Protein AF-A0A5M6D561-F1 (afdb_monomer_lite)

InterPro domains:
  IPR059113 Putative zinc-ribbon domain 3 [PF13248] (11-35)

Structure (mmCIF, N/CA/C/O backbone):
data_AF-A0A5M6D561-F1
#
_entry.id   AF-A0A5M6D561-F1
#
loop_
_atom_site.group_PDB
_atom_site.id
_atom_site.type_symbol
_atom_site.label_atom_id
_atom_site.label_alt_id
_atom_site.label_comp_id
_atom_site.label_asym_id
_atom_site.label_entity_id
_atom_site.label_seq_id
_atom_site.pdbx_PDB_ins_code
_atom_site.Cartn_x
_atom_site.Cartn_y
_atom_site.Cartn_z
_atom_site.occupancy
_atom_site.B_iso_or_equiv
_atom_site.auth_seq_id
_atom_site.auth_comp_id
_atom_site.auth_asym_id
_atom_site.auth_atom_id
_atom_site.pdbx_PDB_model_num
ATOM 1 N N . MET A 1 1 ? 5.636 -25.950 -15.359 1.00 45.16 1 MET A N 1
ATOM 2 C CA . MET A 1 1 ? 6.792 -25.795 -14.455 1.00 45.16 1 MET A CA 1
ATOM 3 C C . MET A 1 1 ? 6.518 -24.524 -13.685 1.00 45.16 1 MET A C 1
ATOM 5 O O . MET A 1 1 ? 6.270 -23.506 -14.308 1.00 45.16 1 MET A O 1
ATOM 9 N N . THR A 1 2 ? 6.330 -24.656 -12.380 1.00 53.31 2 THR A N 1
ATOM 10 C CA . THR A 1 2 ? 5.807 -23.643 -11.459 1.00 53.31 2 THR A CA 1
ATOM 11 C C . THR A 1 2 ? 6.711 -22.415 -11.467 1.00 53.31 2 THR A C 1
ATOM 13 O O . THR A 1 2 ? 7.826 -22.469 -10.953 1.00 53.31 2 THR A O 1
ATOM 16 N N . GLU A 1 3 ? 6.258 -21.326 -12.089 1.00 56.81 3 GLU A N 1
ATOM 17 C CA . GLU A 1 3 ? 6.992 -20.064 -12.085 1.00 56.81 3 GLU A CA 1
ATOM 18 C C . GLU A 1 3 ? 6.881 -19.458 -10.691 1.00 56.81 3 GLU A C 1
ATOM 20 O O . GLU A 1 3 ? 5.857 -18.916 -10.277 1.00 56.81 3 GLU A O 1
ATOM 25 N N . ASN A 1 4 ? 7.957 -19.660 -9.940 1.00 57.94 4 ASN A N 1
ATOM 26 C CA . ASN A 1 4 ? 8.219 -19.105 -8.631 1.00 57.94 4 ASN A CA 1
ATOM 27 C C . ASN A 1 4 ? 8.449 -17.590 -8.763 1.00 57.94 4 ASN A C 1
ATOM 29 O O . ASN A 1 4 ? 9.547 -17.093 -8.530 1.00 57.94 4 ASN A O 1
ATOM 33 N N . SER A 1 5 ? 7.413 -16.852 -9.158 1.00 56.84 5 SER A N 1
ATOM 34 C CA . SER A 1 5 ? 7.387 -15.387 -9.236 1.00 56.84 5 SER A CA 1
ATOM 35 C C . SER A 1 5 ? 7.196 -14.775 -7.849 1.00 56.84 5 SER A C 1
ATOM 37 O O . SER A 1 5 ? 6.400 -13.860 -7.653 1.00 56.84 5 SER A O 1
ATOM 39 N N . SER A 1 6 ? 7.901 -15.306 -6.854 1.00 59.25 6 SER A N 1
ATOM 40 C CA . SER A 1 6 ? 7.943 -14.721 -5.525 1.00 59.25 6 SER A CA 1
ATOM 41 C C . SER A 1 6 ? 9.042 -13.670 -5.534 1.00 59.25 6 SER A C 1
ATOM 43 O O . SER A 1 6 ? 10.142 -13.907 -5.036 1.00 59.25 6 SER A O 1
ATOM 45 N N . SER A 1 7 ? 8.761 -12.509 -6.138 1.00 59.03 7 SER A N 1
ATOM 46 C CA . SER A 1 7 ? 9.503 -11.292 -5.796 1.00 59.03 7 SER A CA 1
ATOM 47 C C . SER A 1 7 ? 9.577 -11.239 -4.268 1.00 59.03 7 SER A C 1
ATOM 49 O O . SER A 1 7 ? 8.525 -11.398 -3.643 1.00 59.03 7 SER A O 1
ATOM 51 N N . PRO A 1 8 ? 10.766 -11.111 -3.655 1.00 61.31 8 PRO A N 1
ATOM 52 C CA . PRO A 1 8 ? 10.868 -11.094 -2.205 1.00 61.31 8 PRO A CA 1
ATOM 53 C C . PRO A 1 8 ? 10.020 -9.929 -1.700 1.00 61.31 8 PRO A C 1
ATOM 55 O O . PRO A 1 8 ? 10.315 -8.771 -1.989 1.00 61.31 8 PRO A O 1
ATOM 58 N N . LEU A 1 9 ? 8.916 -10.257 -1.034 1.00 64.88 9 LEU A N 1
ATOM 59 C CA . LEU A 1 9 ? 8.069 -9.273 -0.383 1.00 64.88 9 LEU A CA 1
ATOM 60 C C . LEU A 1 9 ? 8.897 -8.703 0.763 1.00 64.88 9 LEU A C 1
ATOM 62 O O . LEU A 1 9 ? 9.394 -9.454 1.613 1.00 64.88 9 LEU A O 1
ATOM 66 N N . ASN A 1 10 ? 9.137 -7.394 0.736 1.00 79.31 10 ASN A N 1
ATOM 67 C CA . ASN A 1 10 ? 9.827 -6.764 1.844 1.00 79.31 10 ASN A CA 1
ATOM 68 C C . ASN A 1 10 ? 8.863 -6.755 3.029 1.00 79.31 10 ASN A C 1
ATOM 70 O O . ASN A 1 10 ? 7.649 -6.662 2.872 1.00 79.31 10 ASN A O 1
ATOM 74 N N . HIS A 1 11 ? 9.405 -6.893 4.231 1.00 85.38 11 HIS A N 1
ATOM 75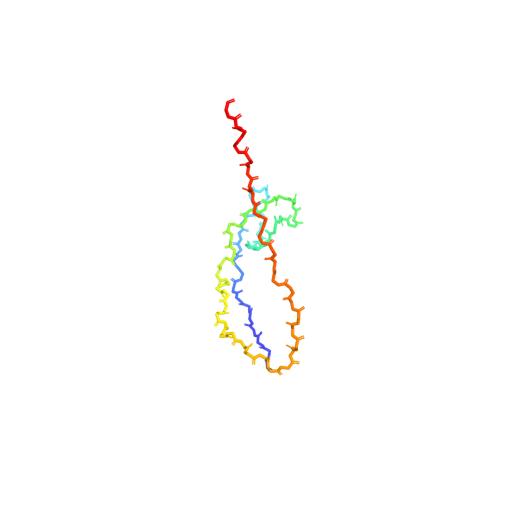 C CA . HIS A 1 11 ? 8.611 -6.865 5.450 1.00 85.38 11 HIS A CA 1
ATOM 76 C C . HIS A 1 11 ? 8.948 -5.594 6.225 1.00 85.38 11 HIS A C 1
ATOM 78 O O . HIS A 1 11 ? 10.116 -5.240 6.395 1.00 85.38 11 HIS A O 1
ATOM 84 N N . VAL A 1 12 ? 7.918 -4.898 6.694 1.00 87.50 12 VAL A N 1
ATOM 85 C CA . VAL A 1 12 ? 8.022 -3.667 7.479 1.00 87.50 12 VAL A CA 1
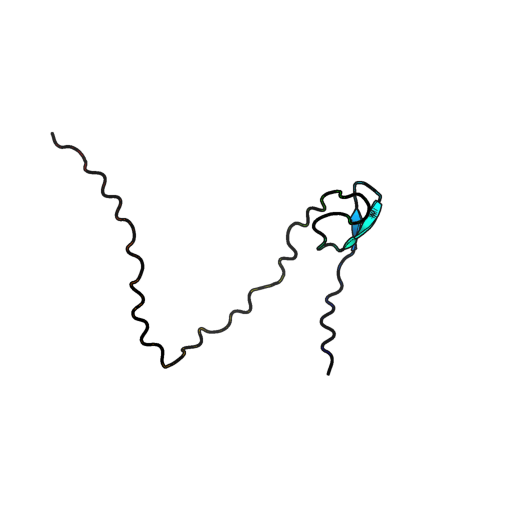ATOM 86 C C . VAL A 1 12 ? 7.391 -3.875 8.850 1.00 87.50 12 VAL A C 1
ATOM 88 O O . VAL A 1 12 ? 6.503 -4.706 9.035 1.00 87.50 12 VAL A O 1
ATOM 91 N N . ARG A 1 13 ? 7.839 -3.122 9.857 1.00 91.88 13 ARG A N 1
ATOM 92 C CA . ARG A 1 13 ? 7.214 -3.173 11.184 1.00 91.88 13 ARG A CA 1
ATOM 93 C C . ARG A 1 13 ? 6.050 -2.202 11.259 1.00 91.88 13 ARG A C 1
ATOM 95 O O . ARG A 1 13 ? 6.199 -1.018 10.973 1.00 91.88 13 ARG A O 1
ATOM 102 N N . CYS A 1 14 ? 4.908 -2.703 11.711 1.00 92.25 14 CYS A N 1
ATOM 103 C CA . CYS A 1 14 ? 3.741 -1.888 11.991 1.00 92.25 14 CYS A CA 1
ATOM 104 C C . CYS A 1 14 ? 4.083 -0.810 13.041 1.00 92.25 14 CYS A C 1
ATOM 106 O O . CYS A 1 14 ? 4.530 -1.167 14.135 1.00 92.25 14 CYS A O 1
ATOM 108 N N . PRO A 1 15 ? 3.817 0.481 12.771 1.00 90.25 15 PRO A N 1
ATOM 109 C CA . PRO A 1 15 ? 4.112 1.561 13.712 1.00 90.25 15 PRO A CA 1
ATOM 110 C C . PRO A 1 15 ? 3.206 1.542 14.954 1.00 90.25 15 PRO A C 1
ATOM 112 O O . PRO A 1 15 ? 3.595 2.063 15.993 1.00 90.25 15 PRO A O 1
ATOM 115 N N . GLY A 1 16 ? 2.022 0.922 14.875 1.00 92.75 16 GLY A N 1
ATOM 116 C CA . GLY A 1 16 ? 1.073 0.863 15.990 1.00 92.75 16 GLY A CA 1
ATOM 117 C C . GLY A 1 16 ? 1.350 -0.261 16.994 1.00 92.75 16 GLY A C 1
ATOM 118 O O . GLY A 1 16 ? 1.224 -0.057 18.197 1.00 92.75 16 GLY A O 1
ATOM 119 N N . CYS A 1 17 ? 1.726 -1.458 16.527 1.00 94.75 17 CYS A N 1
ATOM 120 C CA . CYS A 1 17 ? 1.894 -2.631 17.403 1.00 94.75 17 CYS A CA 1
ATOM 121 C C . CYS A 1 17 ? 3.246 -3.348 17.284 1.00 94.75 17 CYS A C 1
ATOM 123 O O . CYS A 1 17 ? 3.482 -4.325 17.996 1.00 94.75 17 CYS A O 1
ATOM 125 N N . GLY A 1 18 ? 4.117 -2.915 16.370 1.00 92.69 18 GLY A N 1
ATOM 126 C CA . GLY A 1 18 ? 5.430 -3.519 16.137 1.00 92.69 18 GLY A CA 1
ATOM 127 C C . GLY A 1 18 ? 5.405 -4.875 15.427 1.00 92.69 18 GLY A C 1
ATOM 128 O O . GLY A 1 18 ? 6.461 -5.486 15.275 1.00 92.69 18 GLY A O 1
ATOM 129 N N . TYR A 1 19 ? 4.234 -5.362 15.000 1.00 93.62 19 TYR A N 1
ATOM 130 C CA . TYR A 1 19 ? 4.131 -6.616 14.254 1.00 93.62 19 TYR A CA 1
ATOM 131 C C . TYR A 1 19 ? 4.760 -6.491 12.867 1.00 93.62 19 TYR A C 1
ATOM 133 O O . TYR A 1 19 ? 4.635 -5.453 12.220 1.00 93.62 19 TYR A O 1
ATOM 141 N N . GLU A 1 20 ? 5.418 -7.553 12.422 1.00 92.25 20 GLU A N 1
ATOM 142 C CA . GLU A 1 20 ? 5.998 -7.632 11.089 1.00 92.25 20 GLU A CA 1
ATOM 143 C C . GLU A 1 20 ? 4.885 -7.867 10.064 1.00 92.25 20 GLU A C 1
ATOM 145 O O . GLU A 1 20 ? 4.080 -8.788 10.206 1.00 92.25 20 GLU A O 1
ATOM 150 N N . VAL A 1 21 ? 4.788 -6.975 9.084 1.00 90.25 21 VAL A N 1
ATOM 151 C CA . VAL A 1 21 ? 3.748 -6.971 8.055 1.00 90.25 21 VAL A CA 1
ATOM 152 C C . VAL A 1 21 ? 4.383 -6.805 6.683 1.00 90.25 21 VAL A C 1
ATOM 154 O O . VAL A 1 21 ? 5.474 -6.255 6.558 1.00 90.25 21 VAL A O 1
ATOM 157 N N . ASP A 1 22 ? 3.694 -7.287 5.658 1.00 87.00 22 ASP A N 1
ATOM 158 C CA . ASP A 1 22 ? 4.125 -7.139 4.271 1.00 87.00 22 ASP A CA 1
ATOM 159 C C . ASP A 1 22 ? 4.190 -5.659 3.877 1.00 87.00 22 ASP A C 1
ATOM 161 O O . ASP A 1 22 ? 3.306 -4.882 4.255 1.00 87.00 22 ASP A O 1
ATOM 165 N N . ASP A 1 23 ? 5.204 -5.270 3.103 1.00 81.62 23 ASP A N 1
ATOM 166 C CA . ASP A 1 23 ? 5.307 -3.912 2.582 1.00 81.62 23 ASP A CA 1
ATOM 167 C C . ASP A 1 23 ? 4.132 -3.557 1.681 1.00 81.62 23 ASP A C 1
ATOM 169 O O . ASP A 1 23 ? 3.868 -2.389 1.533 1.00 81.62 23 ASP A O 1
ATOM 173 N N . ARG A 1 24 ? 3.374 -4.510 1.133 1.00 79.88 24 ARG A N 1
ATOM 174 C CA . ARG A 1 24 ? 2.182 -4.255 0.308 1.00 79.88 24 ARG A CA 1
ATOM 175 C C . ARG A 1 24 ? 0.881 -4.263 1.107 1.00 79.88 24 ARG A C 1
ATOM 177 O O . ARG A 1 24 ? -0.194 -4.079 0.529 1.00 79.88 24 ARG A O 1
ATOM 184 N N . ALA A 1 25 ? 0.933 -4.519 2.414 1.00 83.88 25 ALA A N 1
ATOM 185 C CA . ALA A 1 25 ? -0.257 -4.528 3.252 1.00 83.88 25 ALA A CA 1
ATOM 186 C C . ALA A 1 25 ? -0.844 -3.112 3.362 1.00 83.88 25 ALA A C 1
ATOM 188 O O . ALA A 1 25 ? -0.144 -2.170 3.704 1.00 83.88 25 ALA A O 1
ATOM 189 N N . VAL A 1 26 ? -2.152 -2.963 3.132 1.00 86.75 26 VAL A N 1
ATOM 190 C CA . VAL A 1 26 ? -2.858 -1.670 3.286 1.00 86.75 26 VAL A CA 1
ATOM 191 C C . VAL A 1 26 ? -3.023 -1.293 4.768 1.00 86.75 26 VAL A C 1
ATOM 193 O O . VAL A 1 26 ? -3.050 -0.119 5.141 1.00 86.75 26 VAL A O 1
ATOM 196 N N . ALA A 1 27 ? -3.148 -2.296 5.637 1.00 90.81 27 ALA A N 1
ATOM 197 C CA . ALA A 1 27 ? -3.272 -2.129 7.079 1.00 90.81 27 ALA A CA 1
ATOM 198 C C . ALA A 1 27 ? -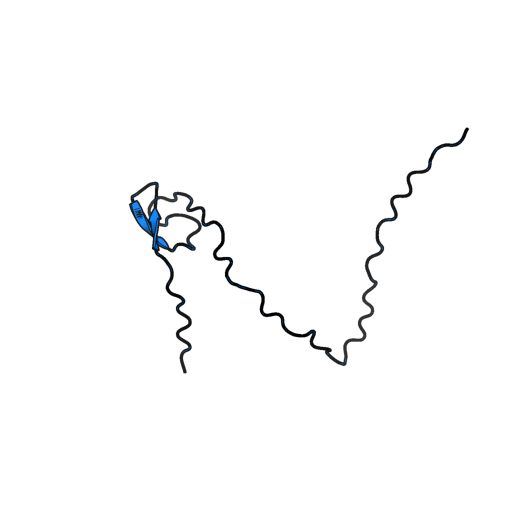2.710 -3.349 7.819 1.00 90.81 27 ALA A C 1
ATOM 200 O O . ALA A 1 27 ? -2.657 -4.456 7.280 1.00 90.81 27 ALA A O 1
ATOM 201 N N . CYS A 1 28 ? -2.313 -3.157 9.074 1.00 92.75 28 CYS A N 1
ATOM 202 C CA . CYS A 1 28 ? -1.814 -4.228 9.919 1.00 92.75 28 CYS A CA 1
ATOM 203 C C . CYS A 1 28 ? -2.945 -5.217 10.259 1.00 92.75 28 CYS A C 1
ATOM 205 O O . CYS A 1 28 ? -3.931 -4.809 10.876 1.00 92.75 28 CYS A O 1
ATOM 207 N N . PRO A 1 29 ? -2.795 -6.524 9.975 1.00 91.06 29 PRO A N 1
ATOM 208 C CA . PRO A 1 29 ? -3.826 -7.520 10.271 1.00 91.06 29 PRO A CA 1
ATOM 209 C C . PRO A 1 29 ? -4.008 -7.768 11.774 1.00 91.06 29 PRO A C 1
ATOM 211 O O . PRO A 1 29 ? -5.001 -8.361 12.183 1.00 91.06 29 PRO A O 1
ATOM 214 N N . ARG A 1 30 ? -3.051 -7.334 12.607 1.00 94.06 30 ARG A N 1
ATOM 215 C CA . ARG A 1 30 ? -3.100 -7.544 14.056 1.00 94.06 30 ARG A CA 1
ATOM 216 C C . ARG A 1 30 ? -3.834 -6.421 14.793 1.00 94.06 30 ARG A C 1
ATOM 218 O O . ARG A 1 30 ? -4.601 -6.707 15.704 1.00 94.06 30 ARG A O 1
ATOM 225 N N . CYS A 1 31 ? -3.572 -5.159 14.448 1.00 95.06 31 CYS A N 1
ATOM 226 C CA . CYS A 1 31 ? -4.125 -4.005 15.172 1.00 95.06 31 CYS A CA 1
ATOM 227 C C . CYS A 1 31 ? -4.993 -3.070 14.320 1.00 95.06 31 CYS A C 1
ATOM 229 O O . CYS A 1 31 ? -5.641 -2.193 14.879 1.00 95.06 31 CYS A O 1
ATOM 231 N N . GLY A 1 32 ? -5.008 -3.231 12.994 1.00 92.06 32 GLY A N 1
ATOM 232 C CA . GLY A 1 32 ? -5.763 -2.373 12.078 1.00 92.06 32 GLY A CA 1
ATOM 233 C C . GLY A 1 32 ? -5.088 -1.044 11.722 1.00 92.06 32 GLY A C 1
ATOM 234 O O . GLY A 1 32 ? -5.690 -0.245 11.008 1.00 92.06 32 GLY A O 1
ATOM 235 N N . GLU A 1 33 ? -3.854 -0.799 12.181 1.00 93.75 33 GLU A N 1
ATOM 236 C CA . GLU A 1 33 ? -3.108 0.426 11.857 1.00 93.75 33 GLU A CA 1
ATOM 237 C C . GLU A 1 33 ? -2.845 0.528 10.351 1.00 93.75 33 GLU A C 1
ATOM 239 O O . GLU A 1 33 ? -2.442 -0.456 9.727 1.00 93.75 33 GLU A O 1
ATOM 244 N N . LYS A 1 34 ? -3.046 1.712 9.766 1.00 89.62 34 LYS A N 1
ATOM 245 C CA . LYS A 1 34 ? -2.876 1.923 8.321 1.00 89.62 34 LYS A CA 1
ATOM 246 C C . LYS A 1 34 ? -1.389 1.933 7.974 1.00 89.62 34 LYS A C 1
ATOM 248 O O . LYS A 1 34 ? -0.625 2.709 8.540 1.00 89.62 34 LYS A O 1
ATOM 253 N N . ILE A 1 35 ? -0.987 1.086 7.032 1.00 86.38 35 ILE A N 1
ATOM 254 C CA . ILE A 1 35 ? 0.391 1.019 6.544 1.00 86.38 35 ILE A CA 1
ATOM 255 C C . ILE A 1 35 ? 0.396 1.759 5.204 1.00 86.38 35 ILE A C 1
ATOM 257 O O . ILE A 1 35 ? -0.145 1.275 4.214 1.00 86.38 35 ILE A O 1
ATOM 261 N N . TYR A 1 36 ? 0.918 2.987 5.190 1.00 74.38 36 TYR A N 1
ATOM 262 C CA . TYR A 1 36 ? 1.047 3.758 3.955 1.00 74.38 36 TYR A CA 1
ATOM 263 C C . TYR A 1 36 ? 2.315 3.323 3.240 1.00 74.38 36 TYR A C 1
ATOM 265 O O . TYR A 1 36 ? 3.424 3.572 3.709 1.00 74.38 36 TYR A O 1
ATOM 273 N N . VAL A 1 37 ? 2.127 2.663 2.107 1.00 66.12 37 VAL A N 1
ATOM 274 C CA . VAL A 1 37 ? 3.209 2.187 1.259 1.00 66.12 37 VAL A CA 1
ATOM 275 C C . VAL A 1 37 ? 3.210 3.087 0.044 1.00 66.12 37 VAL A C 1
ATOM 277 O O . VAL A 1 37 ? 2.347 2.987 -0.830 1.00 66.12 37 VAL A O 1
ATOM 280 N N . GLU A 1 38 ? 4.142 4.029 0.025 1.00 60.88 38 GLU A N 1
ATOM 281 C CA . GLU A 1 38 ? 4.363 4.880 -1.135 1.00 60.88 38 GLU A CA 1
ATOM 282 C C . GLU A 1 38 ? 4.982 4.013 -2.241 1.00 60.88 38 GLU A C 1
ATOM 284 O O . GLU A 1 38 ? 6.194 3.897 -2.361 1.00 60.88 38 GLU A O 1
ATOM 289 N N . HIS A 1 39 ? 4.104 3.408 -3.042 1.00 57.84 39 HIS A N 1
ATOM 290 C CA . HIS A 1 39 ? 4.374 2.783 -4.336 1.00 57.84 39 HIS A CA 1
ATOM 291 C C . HIS A 1 39 ? 5.203 1.476 -4.323 1.00 57.84 39 HIS A C 1
ATOM 293 O O . HIS A 1 39 ? 6.429 1.525 -4.388 1.00 57.84 39 HIS A O 1
ATOM 299 N N . PRO A 1 40 ? 4.578 0.291 -4.501 1.00 59.34 40 PRO A N 1
ATOM 300 C CA . PRO A 1 40 ? 5.242 -0.854 -5.138 1.00 59.34 40 PRO A CA 1
ATOM 301 C C . PRO A 1 40 ? 5.357 -0.606 -6.662 1.00 59.34 40 PRO A C 1
ATOM 303 O O . PRO A 1 40 ? 4.852 -1.365 -7.488 1.00 59.34 40 PRO A O 1
ATOM 306 N N . GLY A 1 41 ? 5.932 0.542 -7.031 1.00 55.50 41 GLY A N 1
ATOM 307 C CA . GLY A 1 41 ? 5.829 1.187 -8.342 1.00 55.50 41 GLY A CA 1
ATOM 308 C C . GLY A 1 41 ? 6.799 0.693 -9.413 1.00 55.50 41 GLY A C 1
ATOM 309 O O . GLY A 1 41 ? 6.902 1.336 -10.452 1.00 55.50 41 GLY A O 1
ATOM 310 N N . ASP A 1 42 ? 7.475 -0.437 -9.209 1.00 57.50 42 ASP A N 1
ATOM 311 C CA . ASP A 1 42 ? 8.368 -1.027 -10.216 1.00 57.50 42 ASP A CA 1
ATOM 312 C C . ASP A 1 42 ? 7.652 -1.984 -11.184 1.00 57.50 42 ASP A C 1
ATOM 314 O O . ASP A 1 42 ? 8.290 -2.708 -11.949 1.00 57.50 42 ASP A O 1
ATOM 318 N N . ILE A 1 43 ? 6.316 -1.971 -11.234 1.00 60.62 43 ILE A N 1
ATOM 319 C CA . ILE A 1 43 ? 5.605 -2.452 -12.424 1.00 60.62 43 ILE A CA 1
ATOM 320 C C . ILE A 1 43 ? 5.714 -1.389 -13.513 1.00 60.62 43 ILE A C 1
ATOM 322 O O . ILE A 1 43 ? 4.773 -0.655 -13.810 1.00 60.62 43 ILE A O 1
ATOM 326 N N . THR A 1 44 ? 6.888 -1.303 -14.136 1.00 63.47 44 THR A N 1
ATOM 327 C CA . THR A 1 44 ? 6.968 -0.689 -15.461 1.00 63.47 44 THR A CA 1
ATOM 328 C C . THR A 1 44 ? 5.909 -1.372 -16.334 1.00 63.47 44 THR A C 1
ATOM 330 O O . THR A 1 44 ? 5.957 -2.595 -16.490 1.00 63.47 44 THR A O 1
ATOM 333 N N . PRO A 1 45 ? 4.907 -0.649 -16.876 1.00 70.69 45 PRO A N 1
ATOM 334 C CA . PRO A 1 45 ? 3.988 -1.265 -17.812 1.00 70.69 45 PRO A CA 1
ATOM 335 C C . PRO A 1 45 ? 4.847 -1.736 -18.976 1.00 70.69 45 PRO A C 1
ATOM 337 O O . PRO A 1 45 ? 5.506 -0.920 -19.629 1.00 70.69 45 PRO A O 1
ATOM 340 N N . THR A 1 46 ? 4.904 -3.052 -19.195 1.00 65.25 46 THR A N 1
ATOM 341 C CA . THR A 1 46 ? 5.577 -3.613 -20.360 1.00 65.25 46 THR A CA 1
ATOM 342 C C . THR A 1 46 ? 5.015 -2.871 -21.564 1.00 65.25 46 THR A C 1
ATOM 344 O O . THR A 1 46 ? 3.819 -2.948 -21.848 1.00 65.25 46 THR A O 1
ATOM 347 N N . ARG A 1 47 ? 5.851 -2.057 -22.222 1.00 66.81 47 ARG A N 1
ATOM 348 C CA . ARG A 1 47 ? 5.481 -1.394 -23.472 1.00 66.81 47 ARG A CA 1
ATOM 349 C C . ARG A 1 47 ? 5.286 -2.497 -24.500 1.00 66.81 47 ARG A C 1
ATOM 351 O O . ARG A 1 47 ? 6.222 -2.875 -25.197 1.00 66.81 47 ARG A O 1
ATOM 358 N N . HIS A 1 48 ? 4.080 -3.040 -24.568 1.00 71.25 48 HIS A N 1
ATOM 359 C CA . HIS A 1 48 ? 3.698 -3.897 -25.669 1.00 71.25 48 HIS A CA 1
ATOM 360 C C . HIS A 1 48 ? 3.564 -3.008 -26.910 1.00 71.25 48 HIS A C 1
ATOM 362 O O . HIS A 1 48 ? 2.939 -1.944 -26.833 1.00 71.25 48 HIS A O 1
ATOM 368 N N . PRO A 1 49 ? 4.160 -3.393 -28.051 1.00 72.31 49 PRO A N 1
ATOM 369 C CA . PRO A 1 49 ? 3.867 -2.722 -29.305 1.00 72.31 49 PRO A CA 1
ATOM 370 C C . PRO A 1 49 ? 2.355 -2.801 -29.566 1.00 72.31 49 PRO A C 1
ATOM 372 O O . PRO A 1 49 ? 1.729 -3.807 -29.213 1.00 72.31 49 PRO A O 1
ATOM 375 N N . PRO A 1 50 ? 1.746 -1.758 -30.155 1.00 72.25 50 PRO A N 1
ATOM 376 C CA . PRO A 1 50 ? 0.330 -1.779 -30.481 1.00 72.25 50 PRO A CA 1
ATOM 377 C C . PRO A 1 50 ? 0.054 -2.951 -31.424 1.00 72.25 50 PRO A C 1
ATOM 379 O O . PRO A 1 50 ? 0.465 -2.956 -32.585 1.00 72.25 50 PRO A O 1
ATOM 382 N N . VAL A 1 51 ? -0.629 -3.968 -30.905 1.00 68.75 51 VAL A N 1
ATOM 383 C CA . VAL A 1 51 ? -1.114 -5.091 -31.700 1.00 68.75 51 VAL A CA 1
ATOM 384 C C . VAL A 1 51 ? -2.199 -4.564 -32.632 1.00 68.75 51 VAL A C 1
ATOM 386 O O . VAL A 1 51 ? -3.277 -4.151 -32.208 1.00 68.75 51 VAL A O 1
ATOM 389 N N . SER A 1 52 ? -1.890 -4.523 -33.925 1.00 68.88 52 SER A N 1
ATOM 390 C CA . SER A 1 52 ? -2.891 -4.258 -34.953 1.00 68.88 52 SER A CA 1
ATOM 391 C C . SER A 1 52 ? -3.727 -5.524 -35.098 1.00 68.88 52 SER A C 1
ATOM 393 O O . SER A 1 52 ? -3.287 -6.471 -35.740 1.00 68.88 52 SER A O 1
ATOM 395 N N . TYR A 1 53 ? -4.895 -5.577 -34.457 1.00 65.69 53 TYR A N 1
ATOM 396 C CA . TYR A 1 53 ? -5.854 -6.660 -34.669 1.00 65.69 53 TYR A CA 1
ATOM 397 C C . TYR A 1 53 ? -6.619 -6.405 -35.980 1.00 65.69 53 TYR A C 1
ATOM 399 O O . TYR A 1 53 ? -7.397 -5.448 -36.040 1.00 65.69 53 TYR A O 1
ATOM 407 N N . PRO A 1 54 ? -6.439 -7.214 -37.041 1.00 67.88 54 PRO A N 1
ATOM 408 C CA . PRO A 1 54 ? -7.260 -7.093 -38.235 1.00 67.88 54 PRO A CA 1
ATOM 409 C C . PRO A 1 54 ? -8.632 -7.718 -37.955 1.00 67.88 54 PRO A C 1
ATOM 411 O O . PRO A 1 54 ? -8.728 -8.920 -37.725 1.00 67.88 54 PRO A O 1
ATOM 414 N N . GLY A 1 55 ? -9.700 -6.913 -37.981 1.00 62.47 55 GLY A N 1
ATOM 415 C CA . GLY A 1 55 ? -11.063 -7.457 -38.069 1.00 62.47 55 GLY A CA 1
ATOM 416 C C . GLY A 1 55 ? -12.122 -6.914 -37.114 1.00 62.47 55 GLY A C 1
ATOM 417 O O . GLY A 1 55 ? -13.169 -7.542 -36.990 1.00 62.47 55 GLY A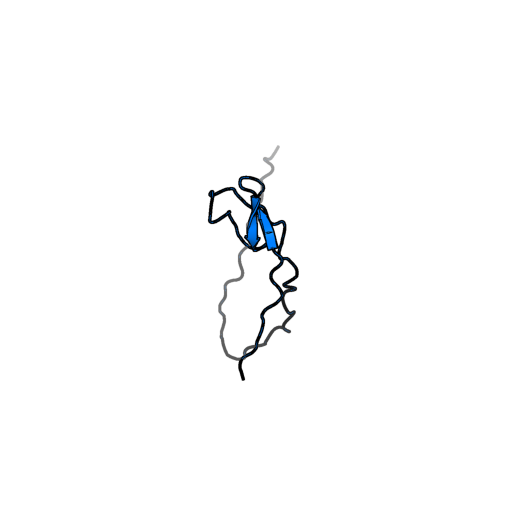 O 1
ATOM 418 N N . ARG A 1 56 ? -11.928 -5.757 -36.472 1.00 59.94 56 ARG A N 1
ATOM 419 C CA . ARG A 1 56 ? -13.055 -5.038 -35.861 1.00 59.94 56 ARG A CA 1
ATOM 420 C C . ARG A 1 56 ? -13.322 -3.781 -36.674 1.00 59.94 56 ARG A C 1
ATOM 422 O O . ARG A 1 56 ? -12.544 -2.836 -36.628 1.00 59.94 56 ARG A O 1
ATOM 429 N N . SER A 1 57 ? -14.399 -3.790 -37.454 1.00 61.91 57 SER A N 1
ATOM 430 C CA . SER A 1 57 ? -14.991 -2.589 -38.049 1.00 61.91 57 SER A CA 1
ATOM 431 C C . SER A 1 57 ? -15.530 -1.713 -36.918 1.00 61.91 57 SER A C 1
ATOM 433 O O . SER A 1 57 ? -16.710 -1.733 -36.573 1.00 61.91 57 SER A O 1
ATOM 435 N N . ASP A 1 58 ? -14.593 -1.023 -36.277 1.00 56.56 58 ASP A N 1
ATOM 436 C CA . ASP A 1 58 ? -14.778 -0.143 -35.141 1.00 56.56 58 ASP A CA 1
ATOM 437 C C . ASP A 1 58 ? -15.355 1.182 -35.651 1.00 56.56 58 ASP A C 1
ATOM 439 O O . ASP A 1 58 ? -14.642 2.143 -35.934 1.00 56.56 58 ASP A O 1
ATOM 443 N N . ALA A 1 59 ? -16.679 1.241 -35.783 1.00 59.00 59 ALA A N 1
ATOM 444 C CA . ALA A 1 59 ? -17.387 2.511 -35.725 1.00 59.00 59 ALA A CA 1
ATOM 445 C C . ALA A 1 59 ? -17.358 3.014 -34.267 1.00 59.00 59 ALA A C 1
ATOM 447 O O . ALA A 1 59 ? -18.380 3.044 -33.589 1.00 59.00 59 ALA A O 1
ATOM 448 N N . SER A 1 60 ? -16.170 3.363 -33.763 1.00 53.12 60 SER A N 1
ATOM 449 C CA . SER A 1 60 ? -16.022 4.185 -32.561 1.00 53.12 60 SER A CA 1
ATOM 450 C C . SER A 1 60 ? -16.238 5.640 -32.968 1.00 53.12 60 SER A C 1
ATOM 452 O O . SER A 1 60 ? -15.373 6.199 -33.653 1.00 53.12 60 SER A O 1
ATOM 454 N N . PRO A 1 61 ? -17.338 6.3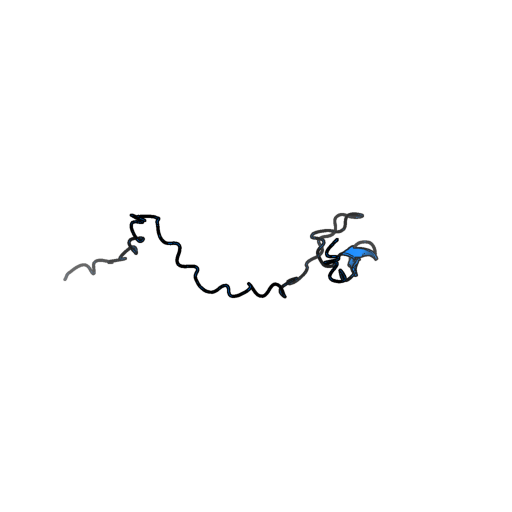07 -32.571 1.00 58.81 61 PRO A N 1
ATOM 455 C CA . PRO A 1 61 ? -17.400 7.751 -32.690 1.00 58.81 61 PRO A CA 1
ATOM 456 C C . PRO A 1 61 ? -16.352 8.321 -31.732 1.00 58.81 61 PRO A C 1
ATOM 458 O O . PRO A 1 61 ? -16.512 8.294 -30.512 1.00 58.81 61 PRO A O 1
ATOM 461 N N . LYS A 1 62 ? -15.234 8.795 -32.293 1.00 57.53 62 LYS A N 1
ATOM 462 C CA . LYS A 1 62 ? -14.229 9.542 -31.540 1.00 57.53 62 LYS A CA 1
ATOM 463 C C . LYS A 1 62 ? -14.924 1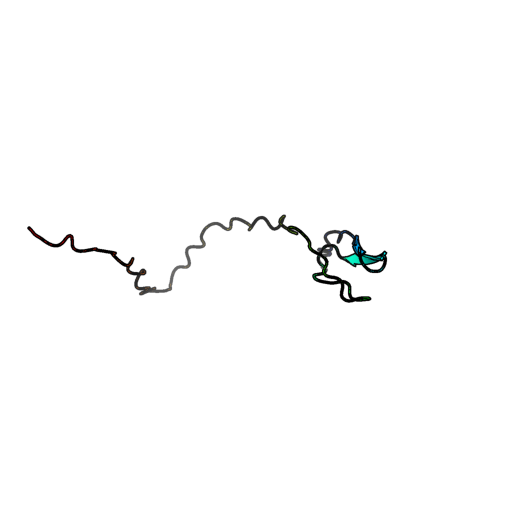0.676 -30.792 1.00 57.53 62 LYS A C 1
ATOM 465 O O . LYS A 1 62 ? -15.704 11.427 -31.377 1.00 57.53 62 LYS A O 1
ATOM 470 N N . GLY A 1 63 ? -14.630 10.752 -29.496 1.00 55.59 63 GLY A N 1
ATOM 471 C CA . GLY A 1 63 ? -15.158 11.750 -28.582 1.00 55.59 63 GLY A CA 1
ATOM 472 C C . GLY A 1 63 ? -15.084 13.150 -29.179 1.00 55.59 63 GLY A C 1
ATOM 473 O O . GLY A 1 63 ? -14.020 13.625 -29.577 1.00 55.59 63 GLY A O 1
ATOM 474 N N . GLN A 1 64 ? -16.241 13.798 -29.246 1.00 51.16 64 GLN A N 1
ATOM 475 C CA . GLN A 1 64 ? -16.330 15.220 -29.517 1.00 51.16 64 GLN A CA 1
ATOM 476 C C . GLN A 1 64 ? -15.765 15.942 -28.294 1.00 51.16 64 GLN A C 1
ATOM 478 O O . GLN A 1 64 ? -16.290 15.823 -27.188 1.00 51.16 64 GLN A O 1
ATOM 483 N N . ALA A 1 65 ? -14.656 16.650 -28.490 1.00 60.75 65 ALA A N 1
ATOM 484 C CA . ALA A 1 65 ? -14.151 17.596 -27.510 1.00 60.75 65 ALA A CA 1
ATOM 485 C C . ALA A 1 65 ? -15.230 18.670 -27.263 1.00 60.75 65 ALA A C 1
ATOM 487 O O . ALA A 1 65 ? -15.760 19.206 -28.241 1.00 60.75 65 ALA A O 1
ATOM 488 N N . PRO A 1 66 ? -15.576 19.015 -26.011 1.00 59.84 66 PRO A N 1
ATOM 489 C CA . PRO A 1 66 ? -16.494 20.117 -25.766 1.00 59.84 66 PRO A CA 1
ATOM 490 C C . PRO A 1 66 ? -15.799 21.429 -26.150 1.00 59.84 66 PRO A C 1
ATOM 492 O O . PRO A 1 66 ? -14.861 21.880 -25.491 1.00 59.84 66 PRO A O 1
ATOM 495 N N . THR A 1 67 ? -16.237 22.044 -27.248 1.00 64.88 67 THR A N 1
ATOM 496 C CA . THR A 1 67 ? -15.804 23.385 -27.638 1.00 64.88 67 THR A CA 1
ATOM 497 C C . THR A 1 67 ? -16.471 24.395 -26.704 1.00 64.88 67 THR A C 1
ATOM 499 O O . THR A 1 67 ? -17.610 24.807 -26.899 1.00 64.88 67 THR A O 1
ATOM 502 N N . ASN A 1 68 ? -15.762 24.799 -25.648 1.00 67.12 68 ASN A N 1
ATOM 503 C CA . ASN A 1 68 ? -16.184 25.893 -24.771 1.00 67.12 68 ASN A CA 1
ATOM 504 C C . ASN A 1 68 ? -16.068 27.236 -25.515 1.00 67.12 68 ASN A C 1
ATOM 506 O O . ASN A 1 68 ? -15.083 27.962 -25.382 1.00 67.12 68 ASN A O 1
ATOM 510 N N . GLN A 1 69 ? -17.073 27.570 -26.322 1.00 63.25 69 GLN A N 1
ATOM 511 C CA . GLN A 1 69 ? -17.225 28.903 -26.900 1.00 63.25 69 GLN A CA 1
ATOM 512 C C . GLN A 1 69 ? -18.006 29.778 -25.916 1.00 63.25 69 GLN A C 1
ATOM 514 O O . GLN A 1 69 ? -19.227 29.699 -25.834 1.00 63.25 69 GLN A O 1
ATOM 519 N N . ARG A 1 70 ? -17.295 30.614 -25.151 1.00 63.78 70 ARG A N 1
ATOM 520 C CA . ARG A 1 70 ? -17.908 31.700 -24.376 1.00 63.78 70 ARG A CA 1
ATOM 521 C C . ARG A 1 70 ? -18.212 32.849 -25.349 1.00 63.78 70 ARG A C 1
ATOM 523 O O . ARG A 1 70 ? -17.253 33.414 -25.884 1.00 63.78 70 ARG A O 1
ATOM 530 N N . PRO A 1 71 ? -19.482 33.197 -25.626 1.00 70.19 71 PRO A N 1
ATOM 531 C CA . PRO A 1 71 ? -19.781 34.362 -26.443 1.00 70.19 71 PRO A CA 1
ATOM 532 C C . PRO A 1 71 ? -19.332 35.612 -25.682 1.00 70.19 71 PRO A C 1
ATOM 534 O O . PRO A 1 71 ? -19.680 35.828 -24.523 1.00 70.19 71 PRO A O 1
ATOM 537 N N . LYS A 1 72 ? -18.483 36.401 -26.332 1.00 65.31 72 LYS A N 1
ATOM 538 C CA . LYS A 1 72 ? -18.152 37.765 -25.935 1.00 65.31 72 LYS A CA 1
ATOM 539 C C . LYS A 1 72 ? -19.306 38.629 -26.418 1.00 65.31 72 LYS A C 1
ATOM 541 O O . LYS A 1 72 ? -19.445 38.853 -27.618 1.00 65.31 72 LYS A O 1
ATOM 546 N N . ASP A 1 73 ? -20.177 38.949 -25.469 1.00 67.94 73 ASP A N 1
ATOM 547 C CA . ASP A 1 73 ? -21.288 39.876 -25.623 1.00 67.94 73 ASP A CA 1
ATOM 548 C C . ASP A 1 73 ? -20.813 41.174 -26.298 1.00 67.94 73 ASP A C 1
ATOM 550 O O . ASP A 1 73 ? -19.685 41.631 -26.089 1.00 67.94 73 ASP A O 1
ATOM 554 N N . GLN A 1 74 ? -21.648 41.655 -27.213 1.00 67.12 74 GLN A N 1
ATOM 555 C CA . GLN A 1 74 ? -21.395 42.734 -28.160 1.00 67.12 74 GLN A CA 1
ATOM 556 C C . GLN A 1 74 ? -21.698 44.100 -27.531 1.00 67.12 74 GLN A C 1
ATOM 558 O O . GLN A 1 74 ? -22.744 44.236 -26.916 1.00 67.12 74 GLN A O 1
ATOM 563 N N . HIS A 1 75 ? -20.844 45.080 -27.857 1.00 63.81 75 HIS A N 1
ATOM 564 C CA . HIS A 1 75 ? -21.074 46.538 -27.892 1.00 63.81 75 HIS A CA 1
ATOM 565 C C . HIS A 1 75 ? -21.509 47.258 -26.608 1.00 63.81 75 HIS A C 1
ATOM 567 O O . HIS A 1 75 ? -22.693 47.190 -26.224 1.00 63.81 75 HIS A O 1
#

Organism: NCBI:txid2605748

Radius of gyration: 24.99 Å; chains: 1; bounding box: 32×72×56 Å

Secondary structure (DSSP, 8-state):
----------EEE-TTT--EEETT-SB-TTT--B------TT-----------TT--------------------

pLDDT: mean 71.7, std 14.1, range [45.16, 95.06]

Sequence (75 aa):
MTENSSSPLNHVRCPGCGYEVDDRAVACPRCGEKIYVEHPGDITPTRHPPVSYPGRSDASPKGQAPTNQRPKDQH

Foldseek 3Di:
DDPPPCPPFDWDAQPPPRDIDTLPDQADPPPRHGRDRPDPPPPPPPPDPPDPDPDDPDPPPPDDDPPPDDDPDDD